Protein AF-A0A5B7E6T3-F1 (afdb_monomer_lite)

Structure (mmCIF, N/CA/C/O backbone):
data_AF-A0A5B7E6T3-F1
#
_entry.id   AF-A0A5B7E6T3-F1
#
loop_
_atom_site.group_PDB
_atom_site.id
_atom_site.type_symbol
_atom_site.label_atom_id
_atom_site.label_alt_id
_atom_site.label_comp_id
_atom_site.label_asym_id
_atom_site.label_entity_id
_atom_site.label_seq_id
_atom_site.pdbx_PDB_ins_code
_atom_site.Cartn_x
_atom_site.Cartn_y
_atom_site.Cartn_z
_atom_site.occupancy
_atom_site.B_iso_or_equiv
_atom_site.auth_seq_id
_atom_site.auth_comp_id
_atom_site.auth_asym_id
_atom_site.auth_atom_id
_atom_site.pdbx_PDB_model_num
ATOM 1 N N . MET A 1 1 ? -13.954 11.455 10.077 1.00 72.88 1 MET A N 1
ATOM 2 C CA . MET A 1 1 ? -13.658 10.270 9.242 1.00 72.88 1 MET A CA 1
ATOM 3 C C . MET A 1 1 ? -13.189 9.075 10.074 1.00 72.88 1 MET A C 1
ATOM 5 O O . MET A 1 1 ? -13.867 8.063 10.040 1.00 72.88 1 MET A O 1
ATOM 9 N N . VAL A 1 2 ? -12.120 9.172 10.879 1.00 86.19 2 VAL A N 1
ATOM 10 C CA . VAL A 1 2 ? -11.683 8.043 11.741 1.00 86.19 2 VAL A CA 1
ATOM 11 C C . VAL A 1 2 ? -12.724 7.623 12.778 1.00 86.19 2 VAL A C 1
ATOM 13 O O . VAL A 1 2 ? -12.914 6.434 12.974 1.00 86.19 2 VAL A O 1
ATOM 16 N N . GLU A 1 3 ? -13.452 8.565 13.382 1.00 90.12 3 GLU A N 1
ATOM 17 C CA . GLU A 1 3 ? -14.528 8.232 14.334 1.00 90.12 3 GLU A CA 1
ATOM 18 C C . GLU A 1 3 ? -15.609 7.340 13.709 1.00 90.12 3 GLU A C 1
ATOM 20 O O . GLU A 1 3 ? -15.994 6.333 14.291 1.00 90.12 3 GLU A O 1
ATOM 25 N N . GLN A 1 4 ? -16.021 7.641 12.474 1.00 90.12 4 GLN A N 1
ATOM 26 C CA . GLN A 1 4 ? -16.973 6.806 11.734 1.00 90.12 4 GLN A CA 1
ATOM 27 C C . GLN A 1 4 ? -16.393 5.417 11.448 1.00 90.12 4 GLN A C 1
ATOM 29 O O . GLN A 1 4 ? -17.103 4.421 11.517 1.00 90.12 4 GLN A O 1
ATOM 34 N N . LEU A 1 5 ? -15.096 5.331 11.148 1.00 90.44 5 LEU A N 1
ATOM 35 C CA . LEU A 1 5 ? -14.415 4.055 10.945 1.00 90.44 5 LEU A CA 1
ATOM 36 C C . LEU A 1 5 ? -14.363 3.230 12.238 1.00 90.44 5 LEU A C 1
ATOM 38 O O . LEU A 1 5 ? -14.624 2.033 12.185 1.00 90.44 5 LEU A O 1
ATOM 42 N N . ILE A 1 6 ? -14.095 3.857 13.387 1.00 91.38 6 ILE A N 1
ATOM 43 C CA . ILE A 1 6 ? -14.123 3.198 14.702 1.00 91.38 6 ILE A CA 1
ATOM 44 C C . ILE A 1 6 ? -15.534 2.686 15.006 1.00 91.38 6 ILE A C 1
ATOM 46 O O . ILE A 1 6 ? -15.695 1.526 15.376 1.00 91.38 6 ILE A O 1
ATOM 50 N N . GLU A 1 7 ? -16.558 3.513 14.793 1.00 93.31 7 GLU A N 1
ATOM 51 C CA . GLU A 1 7 ? -17.960 3.136 14.995 1.00 93.31 7 GLU A CA 1
ATOM 52 C C . GLU A 1 7 ? -18.349 1.928 14.126 1.00 93.31 7 GLU A C 1
ATOM 54 O O . GLU A 1 7 ? -18.902 0.944 14.619 1.00 93.31 7 GLU A O 1
ATOM 59 N N . LYS A 1 8 ? -17.999 1.947 12.834 1.00 93.44 8 LYS A N 1
ATOM 60 C CA . LYS A 1 8 ? -18.264 0.817 11.931 1.00 93.44 8 LYS A CA 1
ATOM 61 C C . LYS A 1 8 ? -17.457 -0.425 12.302 1.00 93.44 8 LYS A C 1
ATOM 63 O O . LYS A 1 8 ? -17.990 -1.531 12.214 1.00 93.44 8 LYS A O 1
ATOM 68 N N . ALA A 1 9 ? -16.212 -0.265 12.746 1.00 91.44 9 ALA A N 1
ATOM 69 C CA . ALA A 1 9 ? -15.381 -1.373 13.205 1.00 91.44 9 ALA A CA 1
ATOM 70 C C . ALA A 1 9 ? -15.938 -2.020 14.484 1.00 91.44 9 ALA A C 1
ATOM 72 O O . ALA A 1 9 ? -15.914 -3.247 14.607 1.00 91.44 9 ALA A O 1
ATOM 73 N N . ALA A 1 10 ? -16.496 -1.219 15.397 1.00 90.19 10 ALA A N 1
ATOM 74 C CA . ALA A 1 10 ? -17.217 -1.698 16.575 1.00 90.19 10 ALA A CA 1
ATOM 75 C C . ALA A 1 10 ? -18.501 -2.452 16.189 1.00 90.19 10 ALA A C 1
ATOM 77 O O . ALA A 1 10 ? -18.806 -3.486 16.776 1.00 90.19 10 ALA A O 1
ATOM 78 N N . GLY A 1 11 ? -19.192 -2.002 15.136 1.00 92.00 11 GLY A N 1
ATOM 79 C CA . GLY A 1 11 ? -20.318 -2.710 14.515 1.00 92.00 11 GLY A CA 1
ATOM 80 C C . GLY A 1 11 ? -19.945 -3.987 13.746 1.00 92.00 11 GLY A C 1
ATOM 81 O O . GLY A 1 11 ? -20.820 -4.612 13.153 1.00 92.00 11 GLY A O 1
ATOM 82 N N . GLY A 1 12 ? -18.666 -4.383 13.732 1.00 91.69 12 GLY A N 1
ATOM 83 C CA . GLY A 1 12 ? -18.189 -5.630 13.132 1.00 91.69 12 GLY A CA 1
ATOM 84 C C . GLY A 1 12 ? -17.531 -5.486 11.758 1.00 91.69 12 GLY A C 1
ATOM 85 O O . GLY A 1 12 ? -17.070 -6.489 11.215 1.00 91.69 12 GLY A O 1
ATOM 86 N N . ALA A 1 13 ? -17.427 -4.276 11.198 1.00 93.50 13 ALA A N 1
ATOM 87 C CA . ALA A 1 13 ? -16.714 -4.071 9.940 1.00 93.50 13 ALA A CA 1
ATOM 88 C C . ALA A 1 13 ? -15.214 -4.380 10.102 1.00 93.50 13 ALA A C 1
ATOM 90 O O . ALA A 1 13 ? -14.548 -3.874 11.005 1.00 93.50 13 ALA A O 1
ATOM 91 N N . ARG A 1 14 ? -14.678 -5.215 9.207 1.00 92.69 14 ARG A N 1
ATOM 92 C CA . ARG A 1 14 ? -13.254 -5.599 9.188 1.00 92.69 14 ARG A CA 1
ATOM 93 C C . ARG A 1 14 ? -12.537 -5.167 7.912 1.00 92.69 14 ARG A C 1
ATOM 95 O O . ARG A 1 14 ? -11.325 -5.030 7.928 1.00 92.69 14 ARG A O 1
ATOM 102 N N . GLY A 1 15 ? -13.258 -4.956 6.813 1.00 92.88 15 GLY A N 1
ATOM 103 C CA . GLY A 1 15 ? -12.677 -4.525 5.541 1.00 92.88 15 GLY A CA 1
ATOM 104 C C . GLY A 1 15 ? -12.698 -3.007 5.389 1.00 92.88 15 GLY A C 1
ATOM 105 O O . GLY A 1 15 ? -13.726 -2.379 5.642 1.00 92.88 15 GLY A O 1
ATOM 106 N N . LEU A 1 16 ? -11.590 -2.428 4.932 1.00 92.50 16 LEU A N 1
ATOM 107 C CA . LEU A 1 16 ? -11.479 -1.010 4.601 1.00 92.50 16 LEU A CA 1
ATOM 108 C C . LEU A 1 16 ? -11.036 -0.849 3.144 1.00 92.50 16 LEU A C 1
ATOM 110 O O . LEU A 1 16 ? -9.886 -1.127 2.827 1.00 92.50 16 LEU A O 1
ATOM 114 N N . ALA A 1 17 ? -11.923 -0.387 2.262 1.00 92.38 17 ALA A N 1
ATOM 115 C CA . ALA A 1 17 ? -11.576 -0.070 0.876 1.00 92.38 17 ALA A CA 1
ATOM 116 C C . ALA A 1 17 ? -11.199 1.407 0.738 1.00 92.38 17 ALA A C 1
ATOM 118 O O . ALA A 1 17 ? -12.017 2.283 1.020 1.00 92.38 17 ALA A O 1
ATOM 119 N N . LEU A 1 18 ? -9.964 1.684 0.310 1.00 89.94 18 LEU A N 1
ATOM 120 C CA . LEU A 1 18 ? -9.433 3.045 0.213 1.00 89.94 18 LEU A CA 1
ATOM 121 C C . LEU A 1 18 ? -9.126 3.422 -1.237 1.00 89.94 18 LEU A C 1
ATOM 123 O O . LEU A 1 18 ? -8.143 2.975 -1.818 1.00 89.94 18 LEU A O 1
ATOM 127 N N . PHE A 1 19 ? -9.931 4.324 -1.794 1.00 87.81 19 PHE A N 1
ATOM 128 C CA . PHE A 1 19 ? -9.683 4.968 -3.087 1.00 87.81 19 PHE A CA 1
ATOM 129 C C . PHE A 1 19 ? -9.210 6.406 -2.867 1.00 87.81 19 PHE A C 1
ATOM 131 O O . PHE A 1 19 ? -9.902 7.365 -3.192 1.00 87.81 19 PHE A O 1
ATOM 138 N N . LEU A 1 20 ? -8.045 6.537 -2.236 1.00 89.56 20 LEU A N 1
ATOM 139 C CA . LEU A 1 20 ? -7.421 7.812 -1.888 1.00 89.56 20 LEU A CA 1
ATOM 140 C C . LEU A 1 20 ? -6.057 7.953 -2.577 1.00 89.56 20 LEU A C 1
ATOM 142 O O . LEU A 1 20 ? -5.520 6.982 -3.120 1.00 89.56 20 LEU A O 1
ATOM 146 N N . THR A 1 21 ? -5.488 9.158 -2.530 1.00 90.81 21 THR A N 1
ATOM 147 C CA . THR A 1 21 ? -4.082 9.397 -2.889 1.00 90.81 21 THR A CA 1
ATOM 148 C C . THR A 1 21 ? -3.145 8.722 -1.880 1.00 90.81 21 THR A C 1
ATOM 150 O O . THR A 1 21 ? -3.572 8.290 -0.802 1.00 90.81 21 THR A O 1
ATOM 153 N N . LEU A 1 22 ? -1.856 8.613 -2.214 1.00 89.81 22 LEU A N 1
ATOM 154 C CA . LEU A 1 22 ? -0.860 8.057 -1.296 1.00 89.81 22 LEU A CA 1
ATOM 155 C C . LEU A 1 22 ? -0.747 8.919 -0.027 1.00 89.81 22 LEU A C 1
ATOM 157 O O . LEU A 1 22 ? -0.712 8.387 1.083 1.00 89.81 22 LEU A O 1
ATOM 161 N N . GLU A 1 23 ? -0.725 10.241 -0.191 1.00 91.94 23 GLU A N 1
ATOM 162 C CA . GLU A 1 23 ? -0.619 11.222 0.885 1.00 91.94 23 GLU A CA 1
ATOM 163 C C . GLU A 1 23 ? -1.813 11.131 1.841 1.00 91.94 23 GLU A C 1
ATOM 165 O O . GLU A 1 23 ? -1.627 10.972 3.052 1.00 91.94 23 GLU A O 1
ATOM 170 N N . ASP A 1 24 ? -3.036 11.143 1.304 1.00 92.7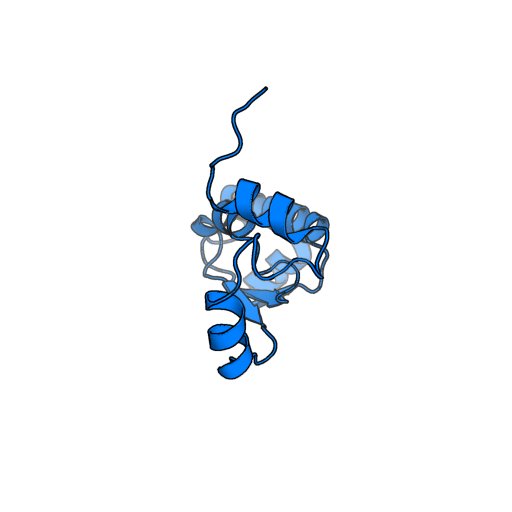5 24 ASP A N 1
ATOM 171 C CA . ASP A 1 24 ? -4.260 11.072 2.108 1.00 92.75 24 ASP A CA 1
ATOM 172 C C . ASP A 1 24 ? -4.385 9.725 2.825 1.00 92.75 24 ASP A C 1
ATOM 174 O O . ASP A 1 24 ? -4.769 9.662 3.999 1.00 92.75 24 ASP A O 1
ATOM 178 N N . THR A 1 25 ? -4.002 8.636 2.148 1.00 92.06 25 THR A N 1
ATOM 179 C CA . THR A 1 25 ? -3.956 7.297 2.749 1.00 92.06 25 THR A CA 1
ATOM 180 C C . THR A 1 25 ? -3.019 7.281 3.949 1.00 92.06 25 THR A C 1
ATOM 182 O O . THR A 1 25 ? -3.385 6.779 5.011 1.00 92.06 25 THR A O 1
ATOM 185 N N . ARG A 1 26 ? -1.832 7.885 3.828 1.00 92.94 26 ARG A N 1
ATOM 186 C CA . ARG A 1 26 ? -0.856 7.944 4.922 1.00 92.94 26 ARG A CA 1
ATOM 187 C C . ARG A 1 26 ? -1.390 8.728 6.118 1.00 92.94 26 ARG A C 1
ATOM 189 O O . ARG A 1 26 ? -1.228 8.296 7.259 1.00 92.94 26 ARG A O 1
ATOM 196 N N . VAL A 1 27 ? -2.060 9.856 5.876 1.00 94.56 27 VAL A N 1
ATOM 197 C CA . VAL A 1 27 ? -2.697 10.655 6.936 1.00 94.56 27 VAL A CA 1
ATOM 198 C C . VAL A 1 27 ? -3.777 9.844 7.659 1.00 94.56 27 VAL A C 1
ATOM 200 O O . VAL A 1 27 ? -3.819 9.845 8.895 1.00 94.56 27 VAL A O 1
ATOM 203 N N . LEU A 1 28 ? -4.614 9.116 6.914 1.00 93.12 28 LEU A N 1
ATOM 204 C CA . LEU A 1 28 ? -5.654 8.262 7.484 1.00 93.12 28 LEU A CA 1
ATOM 205 C C . LEU A 1 28 ? -5.066 7.105 8.299 1.00 93.12 28 LEU A C 1
ATOM 207 O O . LEU A 1 28 ? -5.484 6.898 9.437 1.00 93.12 28 LEU A O 1
ATOM 211 N N . LEU A 1 29 ? -4.087 6.377 7.758 1.00 92.50 29 LEU A N 1
ATOM 212 C CA . LEU A 1 29 ? -3.475 5.232 8.438 1.00 92.50 29 LEU A CA 1
ATOM 213 C C . LEU A 1 29 ? -2.736 5.647 9.713 1.00 92.50 29 LEU A C 1
ATOM 215 O O . LEU A 1 29 ? -2.870 4.975 10.731 1.00 92.50 29 LEU A O 1
ATOM 219 N N . ARG A 1 30 ? -2.083 6.816 9.737 1.00 95.06 30 ARG A N 1
ATOM 220 C CA . ARG A 1 30 ? -1.538 7.390 10.984 1.00 95.06 30 ARG A CA 1
ATOM 221 C C . ARG A 1 30 ? -2.615 7.663 12.021 1.00 95.06 30 ARG A C 1
ATOM 223 O O . ARG A 1 30 ? -2.396 7.502 13.218 1.00 95.06 30 ARG A O 1
ATOM 230 N N . ALA A 1 31 ? -3.784 8.113 11.584 1.00 94.31 31 ALA A N 1
ATOM 231 C CA . ALA A 1 31 ? -4.896 8.350 12.487 1.00 94.31 31 ALA A CA 1
ATOM 232 C C . ALA A 1 31 ? -5.516 7.032 12.999 1.00 94.31 31 ALA A C 1
ATOM 234 O O . ALA A 1 31 ? -5.892 6.966 14.169 1.00 94.31 31 ALA A O 1
ATOM 235 N N . VAL A 1 32 ? -5.532 5.972 12.182 1.00 93.19 32 VAL A N 1
ATOM 236 C CA . VAL A 1 32 ? -5.885 4.603 12.605 1.00 93.19 32 VAL A CA 1
ATOM 237 C C . VAL A 1 32 ? -4.866 4.058 13.608 1.00 93.19 32 VAL A C 1
ATOM 239 O O . VAL A 1 32 ? -5.262 3.578 14.663 1.00 93.19 32 VAL A O 1
ATOM 242 N N . GLN A 1 33 ? -3.569 4.209 13.348 1.00 93.56 33 GLN A N 1
ATOM 243 C CA . GLN A 1 33 ? -2.503 3.825 14.276 1.00 93.56 33 GLN A CA 1
ATOM 244 C C . GLN A 1 33 ? -2.666 4.514 15.638 1.00 93.56 33 GLN A C 1
ATOM 246 O O . GLN A 1 33 ? -2.602 3.862 16.677 1.00 93.56 33 GLN A O 1
ATOM 251 N N . ARG A 1 34 ? -2.977 5.819 15.665 1.00 94.25 34 ARG A N 1
ATOM 252 C CA . ARG A 1 34 ? -3.306 6.513 16.925 1.00 94.25 34 ARG A CA 1
ATOM 253 C C . ARG A 1 34 ? -4.522 5.905 17.631 1.00 94.25 34 ARG A C 1
ATOM 255 O O . ARG A 1 34 ? -4.507 5.779 18.854 1.00 94.25 34 ARG A O 1
ATOM 262 N N . ALA A 1 35 ? -5.564 5.521 16.893 1.00 93.25 35 ALA A N 1
ATOM 263 C CA . ALA A 1 35 ? -6.733 4.846 17.462 1.00 93.25 35 ALA A CA 1
ATOM 264 C C . ALA A 1 35 ? -6.376 3.470 18.059 1.00 93.25 35 ALA A C 1
ATOM 266 O O . ALA A 1 35 ? -6.896 3.110 19.113 1.00 93.25 35 ALA A O 1
ATOM 267 N N . VAL A 1 36 ? -5.448 2.741 17.434 1.00 93.00 36 VAL A N 1
ATOM 268 C CA . VAL A 1 36 ? -4.910 1.475 17.955 1.00 93.00 36 VAL A CA 1
ATOM 269 C C . VAL A 1 36 ? -4.118 1.696 19.245 1.00 93.00 36 VAL A C 1
ATOM 271 O O . VAL A 1 36 ? -4.370 1.030 20.245 1.00 93.00 36 VAL A O 1
ATOM 274 N N . VAL A 1 37 ? -3.212 2.679 19.268 1.00 93.19 37 VAL A N 1
ATOM 275 C CA . VAL A 1 37 ? -2.406 3.017 20.458 1.00 93.19 37 VAL A CA 1
ATOM 276 C C . VAL A 1 37 ? -3.287 3.456 21.631 1.00 93.19 37 VAL A C 1
ATOM 278 O O . VAL A 1 37 ? -3.045 3.076 22.772 1.00 93.19 37 VAL A O 1
ATOM 281 N N . THR A 1 38 ? -4.347 4.216 21.352 1.00 93.69 38 THR A N 1
ATOM 282 C CA . THR A 1 38 ? -5.327 4.661 22.360 1.00 93.69 38 THR A CA 1
ATOM 283 C C . THR A 1 38 ? -6.356 3.587 22.730 1.00 93.69 38 THR A C 1
ATOM 285 O O . THR A 1 38 ? -7.301 3.880 23.455 1.00 93.69 38 THR A O 1
ATOM 288 N N . SER A 1 39 ? -6.185 2.343 22.262 1.00 90.31 39 SER A N 1
ATOM 289 C CA . SER A 1 39 ? -7.084 1.205 22.521 1.00 90.31 39 SER A CA 1
ATOM 290 C C . SER A 1 39 ? -8.535 1.416 22.066 1.00 90.31 39 SER A C 1
ATOM 292 O O . SER A 1 39 ? -9.442 0.720 22.517 1.00 90.31 39 SER A O 1
ATOM 294 N N . ARG A 1 40 ? -8.774 2.360 21.148 1.00 91.00 40 ARG A N 1
ATOM 295 C CA . ARG A 1 40 ? -10.089 2.599 20.527 1.00 91.00 40 ARG A CA 1
ATOM 296 C C . ARG A 1 40 ? -10.342 1.670 19.343 1.00 91.00 40 ARG A C 1
ATOM 298 O O . ARG A 1 40 ? -11.476 1.533 18.898 1.00 91.00 40 ARG A O 1
ATOM 305 N N . LEU A 1 41 ? -9.283 1.051 18.832 1.00 91.06 41 LEU A N 1
ATOM 306 C CA . LEU A 1 41 ? -9.317 0.060 17.769 1.00 91.06 41 LEU A CA 1
ATOM 307 C C . LEU A 1 41 ? -8.363 -1.080 18.140 1.00 91.06 41 LEU A C 1
ATOM 309 O O . LEU A 1 41 ? -7.299 -0.837 18.705 1.00 91.06 41 LEU A O 1
ATOM 313 N N . LEU A 1 42 ? -8.732 -2.327 17.857 1.00 90.81 42 LEU A N 1
ATOM 314 C CA . LEU A 1 42 ? -7.864 -3.464 18.160 1.00 90.81 42 LEU A CA 1
ATOM 315 C C . LEU A 1 42 ? -6.800 -3.616 17.069 1.00 90.81 42 LEU A C 1
ATOM 317 O O . LEU A 1 42 ? -7.091 -3.453 15.883 1.00 90.81 42 LEU A O 1
ATOM 321 N N . ARG A 1 43 ? -5.572 -3.991 17.448 1.00 91.44 43 ARG A N 1
ATOM 322 C CA . ARG A 1 43 ? -4.560 -4.400 16.461 1.00 91.44 43 ARG A CA 1
ATOM 323 C C . ARG A 1 43 ? -5.116 -5.505 15.573 1.00 91.44 43 ARG A C 1
ATOM 325 O O . ARG A 1 43 ? -5.854 -6.374 16.037 1.00 91.44 43 ARG A O 1
ATOM 332 N N . HIS A 1 44 ? -4.748 -5.461 14.300 1.00 92.00 44 HIS A N 1
ATOM 333 C CA . HIS A 1 44 ? -5.131 -6.451 13.297 1.00 92.00 44 HIS A CA 1
ATOM 334 C C . HIS A 1 44 ? -6.647 -6.554 13.033 1.00 92.00 44 HIS A C 1
ATOM 336 O O . HIS A 1 44 ? -7.099 -7.465 12.344 1.00 92.00 44 HIS A O 1
ATOM 342 N N . GLN A 1 45 ? -7.454 -5.615 13.543 1.00 91.50 45 GLN A N 1
ATOM 343 C CA . GLN A 1 45 ? -8.905 -5.603 13.340 1.00 91.50 45 GLN A CA 1
ATOM 344 C C . GLN A 1 45 ? -9.303 -5.309 11.897 1.00 91.50 45 GLN A C 1
ATOM 346 O O . GLN A 1 45 ? -10.350 -5.784 11.456 1.00 91.50 45 GLN A O 1
ATOM 351 N N . LEU A 1 46 ? -8.511 -4.501 11.194 1.00 93.31 46 LEU A N 1
ATOM 352 C CA . LEU A 1 46 ? -8.839 -4.018 9.862 1.00 93.31 46 LEU A CA 1
ATOM 353 C C . LEU A 1 46 ? -7.938 -4.648 8.809 1.00 93.31 46 LEU A C 1
ATOM 355 O O . LEU A 1 46 ? -6.716 -4.614 8.928 1.00 93.31 46 LEU A O 1
ATOM 359 N N . VAL A 1 47 ? -8.558 -5.160 7.754 1.00 93.81 47 VAL A N 1
ATOM 360 C CA . VAL A 1 47 ? -7.909 -5.595 6.521 1.00 93.81 47 VAL A CA 1
ATOM 361 C C . VAL A 1 47 ? -8.133 -4.521 5.469 1.00 93.81 47 VAL A C 1
ATOM 363 O O . VAL A 1 47 ? -9.265 -4.112 5.197 1.00 93.81 47 VAL A O 1
ATOM 366 N N . LEU A 1 48 ? -7.041 -4.056 4.879 1.00 92.81 48 LEU A N 1
ATOM 367 C CA . LEU A 1 48 ? -7.055 -2.979 3.906 1.00 92.81 48 LEU A CA 1
ATOM 368 C C . LEU A 1 48 ? -7.224 -3.531 2.488 1.00 92.81 48 LEU A C 1
ATOM 370 O O . LEU A 1 48 ? -6.532 -4.462 2.095 1.00 92.81 48 LEU A O 1
ATOM 374 N N . LEU A 1 49 ? -8.114 -2.929 1.709 1.00 93.69 49 LEU A N 1
ATOM 375 C CA . LEU A 1 49 ? -8.302 -3.162 0.2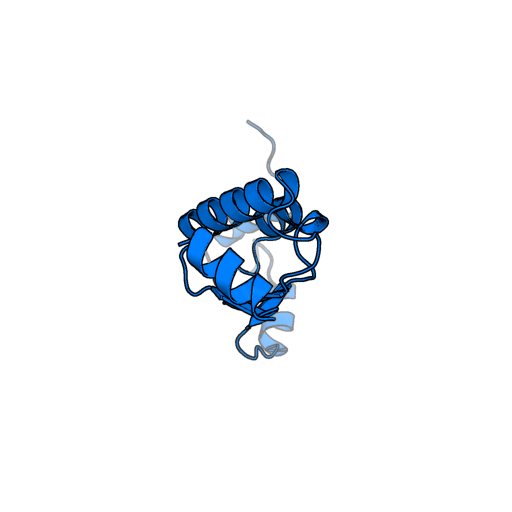81 1.00 93.69 49 LEU A CA 1
ATOM 376 C C . LEU A 1 49 ? -7.775 -1.929 -0.460 1.00 93.69 49 LEU A C 1
ATOM 378 O O . LEU A 1 49 ? -8.345 -0.838 -0.362 1.00 93.69 49 LEU A O 1
ATOM 382 N N . ALA A 1 50 ? -6.660 -2.110 -1.160 1.00 90.94 50 ALA A N 1
ATOM 383 C CA . ALA A 1 50 ? -5.875 -1.040 -1.759 1.00 90.94 50 ALA A CA 1
ATOM 384 C C . ALA A 1 50 ? -5.854 -1.148 -3.293 1.00 90.94 50 ALA A C 1
ATOM 386 O O . ALA A 1 50 ? -5.604 -2.236 -3.811 1.00 90.94 50 ALA A O 1
ATOM 387 N N . PRO A 1 51 ? -6.040 -0.058 -4.053 1.00 88.44 51 PRO A N 1
ATOM 388 C CA . PRO A 1 51 ? -5.710 -0.033 -5.471 1.00 88.44 51 PRO A CA 1
ATOM 389 C C . PRO A 1 51 ? -4.191 -0.118 -5.684 1.00 88.44 51 PRO A C 1
ATOM 391 O O . PRO A 1 51 ? -3.393 0.298 -4.840 1.00 88.44 51 PRO A O 1
ATOM 394 N N . SER A 1 52 ? -3.776 -0.609 -6.851 1.00 84.12 52 SER A N 1
ATOM 395 C CA . SER A 1 52 ? -2.367 -0.740 -7.251 1.00 84.12 52 SER A CA 1
ATOM 396 C C . SER A 1 52 ? -1.586 0.580 -7.273 1.00 84.12 52 SER A C 1
ATOM 398 O O . SER A 1 52 ? -0.357 0.549 -7.179 1.00 84.12 52 SER A O 1
ATOM 400 N N . THR A 1 53 ? -2.277 1.721 -7.371 1.00 81.69 53 THR A N 1
ATOM 401 C CA . THR A 1 53 ? -1.689 3.069 -7.455 1.00 81.69 53 THR A CA 1
ATOM 402 C C . THR A 1 53 ? -0.815 3.410 -6.251 1.00 81.69 53 THR A C 1
ATOM 404 O O . THR A 1 53 ? 0.267 3.961 -6.425 1.00 81.69 53 THR A O 1
ATOM 407 N N . TRP A 1 54 ? -1.238 3.035 -5.042 1.00 85.25 54 TRP A N 1
ATOM 408 C CA . TRP A 1 54 ? -0.443 3.201 -3.819 1.00 85.25 54 TRP A CA 1
ATOM 409 C C . TRP A 1 54 ? -0.243 1.893 -3.052 1.00 85.25 54 TRP A C 1
ATOM 411 O O . TRP A 1 54 ? 0.723 1.780 -2.301 1.00 85.25 54 TRP A O 1
ATOM 421 N N . GLY A 1 55 ? -1.082 0.874 -3.265 1.00 83.50 55 GLY A N 1
ATOM 422 C CA . GLY A 1 55 ? -0.972 -0.423 -2.588 1.00 83.50 55 GLY A CA 1
ATOM 423 C C . GLY A 1 55 ? 0.323 -1.180 -2.902 1.00 83.50 55 GLY A C 1
ATOM 424 O O . GLY A 1 55 ? 0.665 -2.133 -2.216 1.00 83.50 55 GLY A O 1
ATOM 425 N N . ASN A 1 56 ? 1.085 -0.751 -3.911 1.00 85.50 56 ASN A N 1
ATOM 426 C CA . ASN A 1 56 ? 2.407 -1.301 -4.218 1.00 85.50 56 ASN A CA 1
ATOM 427 C C . ASN A 1 56 ? 3.563 -0.600 -3.483 1.00 85.50 56 ASN A C 1
ATOM 429 O O . ASN A 1 56 ? 4.709 -1.043 -3.596 1.00 85.50 56 ASN A O 1
ATOM 433 N N . ASN A 1 57 ? 3.292 0.477 -2.739 1.00 87.75 57 ASN A N 1
ATOM 434 C CA . ASN A 1 57 ? 4.304 1.203 -1.982 1.00 87.75 57 ASN A CA 1
ATOM 435 C C . ASN A 1 57 ? 4.665 0.433 -0.701 1.00 87.75 57 ASN A C 1
ATOM 437 O O . ASN A 1 57 ? 4.038 0.598 0.344 1.00 87.75 57 ASN A O 1
ATOM 441 N N . LYS A 1 58 ? 5.688 -0.425 -0.799 1.00 86.56 58 LYS A N 1
ATOM 442 C CA . LYS A 1 58 ? 6.139 -1.279 0.310 1.00 86.56 58 LYS A CA 1
ATOM 443 C C . LYS A 1 58 ? 6.560 -0.486 1.544 1.00 86.56 58 LYS A C 1
ATOM 445 O O . LYS A 1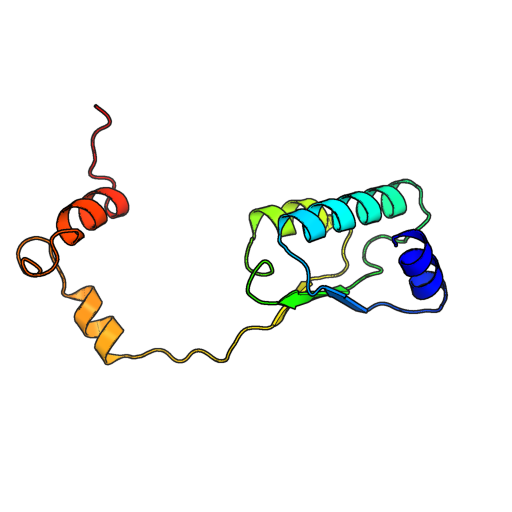 58 ? 6.231 -0.900 2.644 1.00 86.56 58 LYS A O 1
ATOM 450 N N . GLU A 1 59 ? 7.250 0.636 1.356 1.00 89.38 59 GLU A N 1
ATOM 451 C CA . GLU A 1 59 ? 7.739 1.471 2.459 1.00 89.38 59 GLU A CA 1
ATOM 452 C C . GLU A 1 59 ? 6.576 2.005 3.304 1.00 89.38 59 GLU A C 1
ATOM 454 O O . GLU A 1 59 ? 6.598 1.921 4.528 1.00 89.38 59 GLU A O 1
ATOM 459 N N . MET A 1 60 ? 5.516 2.485 2.647 1.00 88.75 60 MET A N 1
ATOM 460 C CA . MET A 1 60 ? 4.316 2.944 3.340 1.00 88.75 60 MET A CA 1
ATOM 461 C C . MET A 1 60 ? 3.595 1.791 4.047 1.00 88.75 60 MET A C 1
ATOM 463 O O . MET A 1 60 ? 3.194 1.946 5.193 1.00 88.75 60 MET A O 1
ATOM 467 N N . LEU A 1 61 ? 3.457 0.625 3.408 1.00 88.31 61 LEU A N 1
ATOM 468 C CA . LEU A 1 61 ? 2.786 -0.517 4.041 1.00 88.31 61 LEU A CA 1
ATOM 469 C C . LEU A 1 61 ? 3.548 -1.050 5.263 1.00 88.31 61 LEU A C 1
ATOM 471 O O . LEU A 1 61 ? 2.918 -1.420 6.251 1.00 88.31 61 LEU A O 1
ATOM 475 N N . GLN A 1 62 ? 4.882 -1.035 5.220 1.00 90.50 62 GLN A N 1
ATOM 476 C CA . GLN A 1 62 ? 5.739 -1.427 6.343 1.00 90.50 62 GLN A CA 1
ATOM 477 C C . GLN A 1 62 ? 5.567 -0.506 7.563 1.00 90.50 62 GLN A C 1
ATOM 479 O O . GLN A 1 62 ? 5.648 -0.983 8.691 1.00 90.50 62 GLN A O 1
ATOM 484 N N . GLU A 1 63 ? 5.263 0.786 7.365 1.00 91.69 63 GLU A N 1
ATOM 485 C CA . GLU A 1 63 ? 4.975 1.740 8.457 1.00 91.69 63 GLU A CA 1
ATOM 486 C C . GLU A 1 63 ? 3.765 1.307 9.316 1.00 91.69 63 GLU A C 1
ATOM 488 O O . GLU A 1 63 ? 3.707 1.650 10.496 1.00 91.69 63 GLU A O 1
ATOM 493 N N . PHE A 1 64 ? 2.819 0.536 8.757 1.00 90.62 64 PHE A N 1
ATOM 494 C CA . PHE A 1 64 ? 1.536 0.194 9.401 1.00 90.62 64 PHE A CA 1
ATOM 495 C C . PHE A 1 64 ? 1.290 -1.312 9.587 1.00 90.62 64 PHE A C 1
ATOM 497 O O . PHE A 1 64 ? 0.211 -1.712 10.034 1.00 90.62 64 PHE A O 1
ATOM 504 N N . GLU A 1 65 ? 2.267 -2.159 9.260 1.00 86.50 65 GLU A N 1
ATOM 505 C CA . GLU A 1 65 ? 2.126 -3.622 9.272 1.00 86.50 65 GLU A CA 1
ATOM 506 C C . GLU A 1 65 ? 1.741 -4.173 10.657 1.00 86.50 65 GLU A C 1
ATOM 508 O O . GLU A 1 65 ? 0.933 -5.090 10.749 1.00 86.50 65 GLU A O 1
ATOM 513 N N . GLY A 1 66 ? 2.241 -3.570 11.742 1.00 87.62 66 GLY A N 1
ATOM 514 C CA . GLY A 1 66 ? 1.941 -3.991 13.121 1.00 87.62 66 GLY A CA 1
ATOM 515 C C . GLY A 1 66 ? 0.595 -3.516 13.691 1.00 87.62 66 GLY A C 1
ATOM 516 O O . GLY A 1 66 ? 0.256 -3.848 14.833 1.00 87.62 66 GLY A O 1
ATOM 517 N N . ASP A 1 67 ? -0.157 -2.709 12.938 1.00 90.75 67 ASP A N 1
ATOM 518 C CA . ASP A 1 67 ? -1.472 -2.201 13.347 1.00 90.75 67 ASP A CA 1
ATOM 519 C C . ASP A 1 67 ? -2.606 -2.808 12.500 1.00 90.75 67 ASP A C 1
ATOM 521 O O . ASP A 1 67 ? -3.707 -3.041 13.010 1.00 90.75 67 ASP A O 1
ATOM 525 N N . LEU A 1 68 ? -2.337 -3.108 11.225 1.00 89.94 68 LEU A N 1
ATOM 526 C CA . LEU A 1 68 ? -3.294 -3.670 10.268 1.00 89.94 68 LEU A CA 1
ATOM 527 C C . LEU A 1 68 ? -3.286 -5.203 10.266 1.00 89.94 68 LEU A C 1
ATOM 529 O O . LEU A 1 68 ? -2.264 -5.838 10.467 1.00 89.94 68 LEU A O 1
ATOM 533 N N . GLY A 1 69 ? -4.435 -5.821 9.987 1.00 87.19 69 GLY A N 1
ATOM 534 C CA . GLY A 1 69 ? -4.561 -7.284 9.903 1.00 87.19 69 GLY A CA 1
ATOM 535 C C . GLY A 1 69 ? -4.077 -7.863 8.574 1.00 87.19 69 GLY A C 1
ATOM 536 O O . GLY A 1 69 ? -4.001 -9.077 8.415 1.00 87.19 69 GLY A O 1
ATOM 537 N N . GLY A 1 70 ? -3.779 -6.993 7.611 1.00 90.88 70 GLY A N 1
ATOM 538 C CA . GLY A 1 70 ? -3.296 -7.349 6.286 1.00 90.88 70 GLY A CA 1
ATOM 539 C C . GLY A 1 70 ? -3.713 -6.324 5.238 1.00 90.88 70 GLY A C 1
ATOM 540 O O . GLY A 1 70 ? -4.565 -5.463 5.479 1.00 90.88 70 GLY A O 1
ATOM 541 N N . VAL A 1 71 ? -3.110 -6.434 4.055 1.00 91.56 71 VAL A N 1
ATOM 542 C CA . VAL A 1 71 ? -3.380 -5.560 2.911 1.00 91.56 71 VAL A CA 1
ATOM 543 C C . VAL A 1 71 ? -3.575 -6.417 1.667 1.00 91.56 71 VAL A C 1
ATOM 545 O O . VAL A 1 71 ? -2.706 -7.197 1.286 1.00 91.56 71 VAL A O 1
ATOM 548 N N . LEU A 1 72 ? -4.725 -6.256 1.024 1.00 91.94 72 LEU A N 1
ATOM 549 C CA . LEU A 1 72 ? -5.080 -6.859 -0.251 1.00 91.94 72 LEU A CA 1
ATOM 550 C C . LEU A 1 72 ? -4.992 -5.788 -1.333 1.00 91.94 72 LEU A C 1
ATOM 552 O O . LEU A 1 72 ? -5.749 -4.817 -1.325 1.00 91.94 72 LEU A O 1
ATOM 556 N N . VAL A 1 73 ? -4.058 -5.965 -2.266 1.00 91.00 73 VAL A N 1
ATOM 557 C CA . VAL A 1 73 ? -3.832 -5.013 -3.357 1.00 91.00 73 VAL A CA 1
ATOM 558 C C . VAL A 1 73 ? -4.535 -5.496 -4.616 1.00 91.00 73 VAL A C 1
ATOM 560 O O . VAL A 1 73 ? -4.206 -6.552 -5.156 1.00 91.00 73 VAL A O 1
ATOM 563 N N . LEU A 1 74 ? -5.473 -4.697 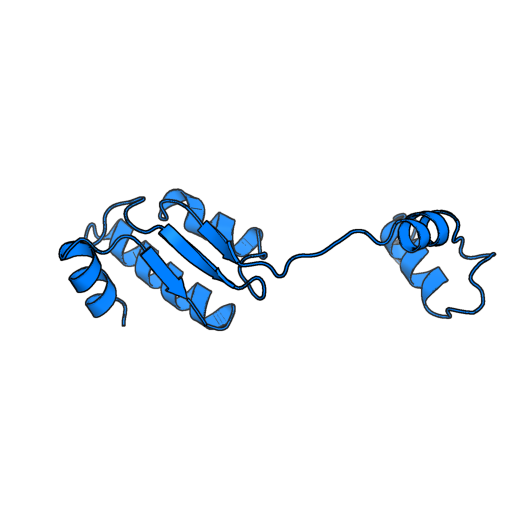-5.111 1.00 87.81 74 LEU A N 1
ATOM 564 C CA . LEU A 1 74 ? -6.130 -4.899 -6.393 1.00 87.81 74 LEU A CA 1
ATOM 565 C C . LEU A 1 74 ? -5.185 -4.453 -7.505 1.00 87.81 74 LEU A C 1
ATOM 567 O O . LEU A 1 74 ? -4.767 -3.295 -7.558 1.00 87.81 74 LEU A O 1
ATOM 571 N N . ARG A 1 75 ? -4.832 -5.385 -8.387 1.00 84.94 75 ARG A N 1
ATOM 572 C CA . ARG A 1 75 ? -3.977 -5.139 -9.548 1.00 84.94 75 ARG A CA 1
ATOM 573 C C . ARG A 1 75 ? -4.705 -5.569 -10.805 1.00 84.94 75 ARG A C 1
ATOM 575 O O . ARG A 1 75 ? -5.370 -6.603 -10.806 1.00 84.94 75 ARG A O 1
ATOM 582 N N . ASP A 1 76 ? -4.511 -4.810 -11.872 1.00 82.31 76 ASP A N 1
ATOM 583 C CA . ASP A 1 76 ? -4.936 -5.246 -13.193 1.00 82.31 76 ASP A CA 1
ATOM 584 C C . ASP A 1 76 ? -4.185 -6.523 -13.570 1.00 82.31 76 ASP A C 1
ATOM 586 O O . ASP A 1 76 ? -2.994 -6.678 -13.278 1.00 82.31 76 ASP A O 1
ATOM 590 N N . GLY A 1 77 ? -4.889 -7.454 -14.212 1.00 80.75 77 GLY A N 1
ATOM 591 C CA . GLY A 1 77 ? -4.295 -8.698 -14.681 1.00 80.75 77 GLY A CA 1
ATOM 592 C C . GLY A 1 77 ? -3.222 -8.411 -15.727 1.00 80.75 77 GLY A C 1
ATOM 593 O O . GLY A 1 77 ? -3.538 -8.113 -16.876 1.00 80.75 77 GLY A O 1
ATOM 594 N N . GLN A 1 78 ? -1.953 -8.518 -15.339 1.00 81.56 78 GLN A N 1
ATOM 595 C CA . GLN A 1 78 ? -0.830 -8.383 -16.260 1.00 81.56 78 GLN A CA 1
ATOM 596 C C . GLN A 1 78 ? -0.396 -9.751 -16.779 1.00 81.56 78 GLN A C 1
ATOM 598 O O . GLN A 1 78 ? -0.436 -10.751 -16.062 1.00 81.56 78 GLN A O 1
ATOM 603 N N . ARG A 1 79 ? 0.010 -9.795 -18.050 1.00 87.25 79 ARG A N 1
ATOM 604 C CA . ARG A 1 79 ? 0.617 -10.975 -18.667 1.00 87.25 79 ARG A CA 1
ATOM 605 C C . ARG A 1 79 ? 1.992 -10.612 -19.186 1.00 87.25 79 ARG A C 1
ATOM 607 O O . ARG A 1 79 ? 2.170 -9.557 -19.792 1.00 87.25 79 ARG A O 1
ATOM 614 N N . ASP A 1 80 ? 2.925 -11.532 -19.003 1.00 88.94 80 ASP A N 1
ATOM 615 C CA . ASP A 1 80 ? 4.261 -11.398 -19.556 1.00 88.94 80 ASP A CA 1
ATOM 616 C C . ASP A 1 80 ? 4.221 -11.499 -21.080 1.00 88.94 80 ASP A C 1
ATOM 618 O O . ASP A 1 80 ? 3.697 -12.459 -21.654 1.00 88.94 80 ASP A O 1
ATOM 622 N N . VAL A 1 81 ? 4.845 -10.530 -21.743 1.00 94.19 81 VAL A N 1
ATOM 623 C CA . VAL A 1 81 ? 5.103 -10.593 -23.181 1.00 94.19 81 VAL A CA 1
ATOM 624 C C . VAL A 1 81 ? 6.478 -11.230 -23.368 1.00 94.19 81 VAL A C 1
ATOM 626 O O . VAL A 1 81 ? 7.508 -10.567 -23.250 1.00 94.19 81 VAL A O 1
ATOM 629 N N . ARG A 1 82 ? 6.509 -12.546 -23.614 1.00 94.69 82 ARG A N 1
ATOM 630 C CA . ARG A 1 82 ? 7.757 -13.336 -23.666 1.00 94.69 82 ARG A CA 1
ATOM 631 C C . ARG A 1 82 ? 8.768 -12.789 -24.674 1.00 94.69 82 ARG A C 1
ATOM 633 O O . ARG A 1 82 ? 9.948 -12.689 -24.347 1.00 94.69 82 ARG A O 1
ATOM 640 N N . ASP A 1 83 ? 8.297 -12.367 -25.842 1.00 95.44 83 ASP A N 1
ATOM 641 C CA . ASP A 1 83 ? 9.157 -11.803 -26.888 1.00 95.44 83 ASP A CA 1
ATOM 642 C C . ASP A 1 83 ? 9.774 -10.473 -26.456 1.00 95.44 83 ASP A C 1
ATOM 644 O O . ASP A 1 83 ? 10.943 -10.212 -26.732 1.00 95.44 83 ASP A O 1
ATOM 648 N N . PHE A 1 84 ? 9.029 -9.660 -25.699 1.00 94.62 84 PHE A N 1
ATOM 649 C CA . PHE A 1 84 ? 9.567 -8.439 -25.110 1.00 94.62 84 PHE A CA 1
ATOM 650 C C . PHE A 1 84 ? 10.670 -8.758 -24.099 1.00 94.62 84 PHE A C 1
ATOM 652 O O . PHE A 1 84 ? 11.722 -8.130 -24.136 1.00 94.62 84 PHE A O 1
ATOM 659 N N . ILE A 1 85 ? 10.475 -9.764 -23.241 1.00 94.06 85 ILE A N 1
ATOM 660 C CA . ILE A 1 85 ? 11.492 -10.192 -22.269 1.00 94.06 85 ILE A CA 1
ATOM 661 C C . ILE A 1 85 ? 12.757 -10.679 -22.987 1.00 94.06 85 ILE A C 1
ATOM 663 O O . ILE A 1 85 ? 13.863 -10.286 -22.615 1.00 94.06 85 ILE A O 1
ATOM 667 N N . ALA A 1 86 ? 12.607 -11.519 -24.014 1.00 95.25 86 ALA A N 1
ATOM 668 C CA . ALA A 1 86 ? 13.728 -12.032 -24.797 1.00 95.25 86 ALA A CA 1
ATOM 669 C C . ALA A 1 86 ? 14.481 -10.900 -25.510 1.00 95.25 86 ALA A C 1
ATOM 671 O O . ALA A 1 86 ? 15.701 -10.804 -25.391 1.00 95.25 86 ALA A O 1
ATOM 672 N N . HIS A 1 87 ? 13.753 -10.000 -26.178 1.00 93.25 87 HIS A N 1
ATOM 673 C CA . HIS A 1 87 ? 14.317 -8.825 -26.840 1.00 93.25 87 HIS A CA 1
ATOM 674 C C . HIS A 1 87 ? 15.052 -7.912 -25.855 1.00 93.25 87 HIS A C 1
ATOM 676 O O . HIS A 1 87 ? 16.201 -7.543 -26.090 1.00 93.25 87 HIS A O 1
ATOM 682 N N . TYR A 1 88 ? 14.419 -7.577 -24.728 1.00 91.19 88 TYR A N 1
ATOM 683 C CA . TYR A 1 88 ? 14.971 -6.662 -23.729 1.00 91.19 88 TYR A CA 1
ATOM 684 C C . TYR A 1 88 ? 16.283 -7.180 -23.127 1.00 91.19 88 TYR A C 1
ATOM 686 O O . TYR A 1 88 ? 17.222 -6.409 -22.949 1.00 91.19 88 TYR A O 1
ATOM 694 N N . ARG A 1 89 ? 16.386 -8.494 -22.875 1.00 90.12 89 ARG A N 1
ATOM 695 C CA . ARG A 1 89 ? 17.603 -9.138 -22.342 1.00 90.12 89 ARG A CA 1
ATOM 696 C C . ARG A 1 89 ? 18.806 -9.079 -23.285 1.00 90.12 89 ARG A C 1
ATOM 698 O O . ARG A 1 89 ? 19.931 -9.219 -22.821 1.00 90.12 89 ARG A O 1
ATOM 705 N N . LEU A 1 90 ? 18.583 -8.902 -24.586 1.00 92.06 90 LEU A N 1
ATOM 706 C CA . LEU A 1 90 ? 19.646 -8.842 -25.594 1.00 92.06 90 LEU A CA 1
ATOM 707 C C . LEU A 1 90 ? 20.149 -7.415 -25.860 1.00 92.06 90 LEU A C 1
ATOM 709 O O . LEU A 1 90 ? 21.105 -7.241 -26.624 1.00 92.06 90 LEU A O 1
ATOM 713 N N . LEU A 1 91 ? 19.517 -6.398 -25.265 1.00 91.88 91 LEU A N 1
ATOM 714 C CA . LEU A 1 91 ? 19.915 -5.005 -25.439 1.00 91.88 91 LEU A CA 1
ATOM 715 C C . LEU A 1 91 ? 21.226 -4.717 -24.703 1.00 91.88 91 LEU A C 1
ATOM 717 O O . LEU A 1 91 ? 21.360 -4.981 -23.512 1.00 91.88 91 LEU A O 1
ATOM 721 N N . THR A 1 92 ? 22.164 -4.096 -25.413 1.00 89.25 92 THR A N 1
ATOM 722 C CA . THR A 1 92 ? 23.383 -3.502 -24.850 1.00 89.25 92 THR A CA 1
ATOM 723 C C . THR A 1 92 ? 23.502 -2.052 -25.334 1.00 89.25 92 THR A C 1
ATOM 725 O O . THR A 1 92 ? 22.871 -1.708 -26.345 1.00 89.25 92 THR A O 1
ATOM 728 N N . PRO A 1 93 ? 24.264 -1.177 -24.650 1.00 89.88 93 PRO A N 1
ATOM 729 C CA . PRO A 1 93 ? 24.465 0.208 -25.087 1.00 89.88 93 PRO A CA 1
ATOM 730 C C . PRO A 1 93 ? 24.953 0.331 -26.537 1.00 89.88 93 PRO A C 1
ATOM 732 O O . PRO A 1 93 ? 24.535 1.236 -27.252 1.00 89.88 93 PRO A O 1
ATOM 735 N N . GLU A 1 94 ? 25.767 -0.620 -26.998 1.00 89.38 94 GLU A N 1
ATOM 736 C CA . GLU A 1 94 ? 26.327 -0.654 -28.354 1.00 89.38 94 GLU A CA 1
ATOM 737 C C . GLU A 1 94 ? 25.288 -1.088 -29.396 1.00 89.38 94 GLU A C 1
ATOM 739 O O . GLU A 1 94 ? 25.334 -0.652 -30.543 1.00 89.38 94 GLU A O 1
ATOM 744 N N . LYS A 1 95 ? 24.336 -1.948 -29.008 1.00 90.00 95 LYS A N 1
ATOM 745 C CA . LYS A 1 95 ? 23.291 -2.474 -29.901 1.00 90.00 95 LYS A CA 1
ATOM 746 C C . LYS A 1 95 ? 22.039 -1.600 -29.943 1.00 90.00 95 LYS A C 1
ATOM 748 O O . LYS A 1 95 ? 21.302 -1.637 -30.924 1.00 90.00 95 LYS A O 1
ATOM 753 N N . ASN A 1 96 ? 21.769 -0.826 -28.892 1.00 90.44 96 ASN A N 1
ATOM 754 C CA . ASN A 1 96 ? 20.555 -0.017 -28.765 1.00 90.44 96 ASN A CA 1
ATOM 755 C C . ASN A 1 96 ? 20.807 1.477 -29.024 1.00 90.44 96 ASN A C 1
ATOM 757 O O . ASN A 1 96 ? 20.339 2.332 -28.274 1.00 90.44 96 ASN A O 1
ATOM 761 N N . THR A 1 97 ? 21.512 1.797 -30.110 1.00 89.81 97 THR A N 1
ATOM 762 C CA . THR A 1 97 ? 21.857 3.180 -30.494 1.00 89.81 97 THR A CA 1
ATOM 763 C C . THR A 1 97 ? 20.639 4.050 -30.816 1.00 89.81 97 THR A C 1
ATOM 765 O O . THR A 1 97 ? 20.708 5.271 -30.717 1.00 89.81 97 THR A O 1
ATOM 768 N N . ARG A 1 98 ? 19.496 3.432 -31.146 1.00 93.88 98 ARG A N 1
ATOM 769 C CA . ARG A 1 98 ? 18.218 4.120 -31.404 1.00 93.88 98 ARG A CA 1
ATOM 770 C C . ARG A 1 98 ? 17.614 4.797 -30.173 1.00 93.88 98 ARG A C 1
ATOM 772 O O . ARG A 1 98 ? 16.794 5.695 -30.327 1.00 93.88 98 ARG A O 1
ATOM 779 N N . ASN A 1 99 ? 17.936 4.321 -28.968 1.00 92.25 99 ASN A N 1
ATOM 780 C CA . ASN A 1 99 ? 17.398 4.876 -27.732 1.00 92.25 99 ASN A CA 1
ATOM 781 C C . ASN A 1 99 ? 18.481 5.741 -27.067 1.00 92.25 99 ASN A C 1
ATOM 783 O O . ASN A 1 99 ? 19.372 5.188 -26.415 1.00 92.25 99 ASN A O 1
ATOM 787 N N . PRO A 1 100 ? 18.391 7.080 -27.169 1.00 92.88 100 PRO A N 1
ATOM 788 C CA . PRO A 1 100 ? 19.422 7.977 -26.648 1.00 92.88 100 PRO A CA 1
ATOM 789 C C . PRO A 1 100 ? 19.562 7.902 -25.119 1.00 92.88 100 PRO A C 1
ATOM 791 O O . PRO A 1 100 ? 20.618 8.220 -24.578 1.00 92.88 100 PRO A O 1
ATOM 794 N N . TRP A 1 101 ? 18.531 7.431 -24.412 1.00 94.00 101 TRP A N 1
ATOM 795 C CA . TRP A 1 101 ? 18.540 7.297 -22.955 1.00 94.00 101 TRP A CA 1
ATOM 796 C C . TRP A 1 101 ? 19.111 5.960 -22.470 1.00 94.00 101 TRP A C 1
ATOM 798 O O . TRP A 1 101 ? 19.399 5.812 -21.280 1.00 94.00 101 TRP A O 1
ATOM 808 N N . PHE A 1 102 ? 19.303 4.974 -23.356 1.00 93.19 102 PHE A N 1
ATOM 809 C CA . PHE A 1 102 ? 19.655 3.614 -22.939 1.00 93.19 102 PHE A CA 1
ATOM 810 C C . PHE A 1 102 ? 21.045 3.530 -22.302 1.00 93.19 102 PHE A C 1
ATOM 812 O O . PHE A 1 102 ? 21.221 2.838 -21.304 1.00 93.19 102 PHE A O 1
ATOM 819 N N . THR A 1 103 ? 22.018 4.293 -22.803 1.00 90.50 103 THR A N 1
ATOM 820 C CA . THR A 1 103 ? 23.378 4.336 -22.237 1.00 90.50 103 THR A CA 1
ATOM 821 C C . THR A 1 103 ? 23.410 4.928 -20.826 1.00 90.50 103 THR A C 1
ATOM 823 O O . THR A 1 103 ? 24.208 4.502 -19.990 1.00 90.50 103 THR A O 1
ATOM 826 N N . GLN A 1 104 ? 22.568 5.927 -20.545 1.00 90.38 104 GLN A N 1
ATOM 827 C CA . GLN A 1 104 ? 22.449 6.510 -19.206 1.00 90.38 104 GLN A CA 1
ATOM 828 C C . GLN A 1 104 ? 21.752 5.533 -18.255 1.00 90.38 104 GLN A C 1
ATOM 830 O O . GLN A 1 104 ? 22.262 5.268 -17.168 1.00 90.38 104 GLN A O 1
ATOM 835 N N . TYR A 1 105 ? 20.633 4.955 -18.696 1.00 91.38 105 TYR A N 1
ATOM 836 C CA . TYR A 1 105 ? 19.900 3.931 -17.955 1.00 91.38 105 TYR A CA 1
ATOM 837 C C . TYR A 1 105 ? 20.795 2.740 -17.585 1.00 91.38 105 TYR A C 1
ATOM 839 O O . TYR A 1 105 ? 20.842 2.337 -16.425 1.00 91.38 105 TYR A O 1
ATOM 847 N N . TRP A 1 106 ? 21.560 2.214 -18.547 1.00 90.12 106 TRP A N 1
ATOM 848 C CA . TRP A 1 106 ? 22.443 1.068 -18.331 1.00 90.12 106 TRP A CA 1
ATOM 849 C C . TRP A 1 106 ? 23.507 1.354 -17.268 1.00 90.12 106 TRP A C 1
ATOM 851 O O . TRP A 1 106 ? 23.697 0.554 -16.359 1.00 90.12 106 TRP A O 1
ATOM 861 N N . ARG A 1 107 ? 24.138 2.537 -17.305 1.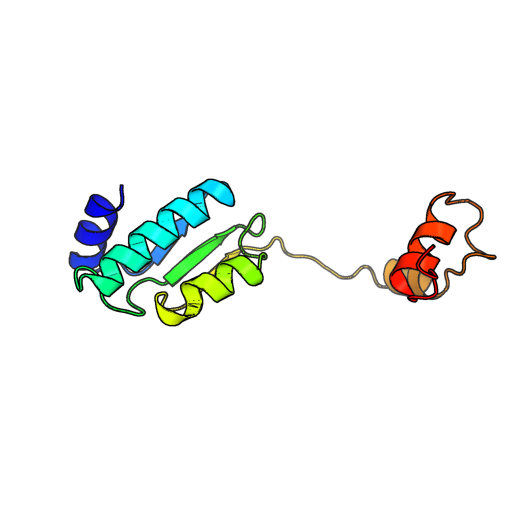00 89.19 107 ARG A N 1
ATOM 862 C CA . ARG A 1 107 ? 25.094 2.962 -16.265 1.00 89.19 107 ARG A CA 1
ATOM 863 C C . ARG A 1 107 ? 24.458 3.049 -14.878 1.00 89.19 107 ARG A C 1
ATOM 865 O O . ARG A 1 107 ? 25.080 2.636 -13.902 1.00 89.19 107 ARG A O 1
ATOM 872 N N . GLN A 1 108 ? 23.230 3.562 -14.791 1.00 88.94 108 GLN A N 1
ATOM 873 C CA . GLN A 1 108 ? 22.502 3.672 -13.527 1.00 88.94 108 GLN A CA 1
ATOM 874 C C . GLN A 1 108 ? 22.145 2.295 -12.950 1.00 88.94 108 GLN A C 1
ATOM 876 O O . GLN A 1 108 ? 22.310 2.076 -11.753 1.00 88.94 108 GLN A O 1
ATOM 881 N N . VAL A 1 109 ? 21.685 1.363 -13.789 1.00 86.00 109 VAL A N 1
ATOM 882 C CA . VAL A 1 109 ? 21.253 0.027 -13.348 1.00 86.00 109 VAL A CA 1
ATOM 883 C C . VAL A 1 109 ? 22.430 -0.913 -13.082 1.00 86.00 109 VAL A C 1
ATOM 885 O O . VAL A 1 109 ? 22.371 -1.699 -12.142 1.00 86.00 109 VAL A O 1
ATOM 888 N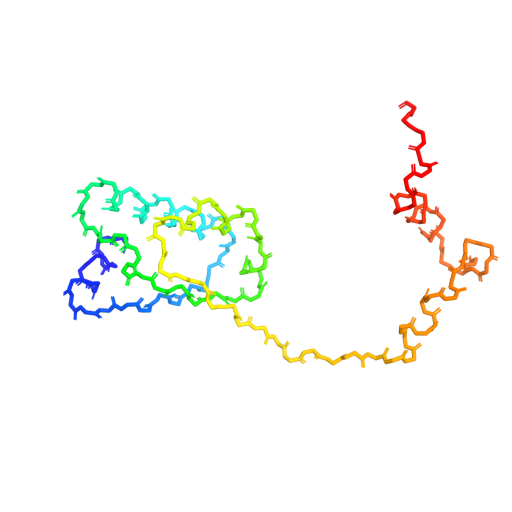 N . SER A 1 110 ? 23.512 -0.830 -13.860 1.00 81.50 110 SER A N 1
ATOM 889 C CA . SER A 1 110 ? 24.715 -1.653 -13.660 1.00 81.50 110 SER A CA 1
ATOM 890 C C . SER A 1 110 ? 25.629 -1.155 -12.534 1.00 81.50 110 SER A C 1
ATOM 892 O O . SER A 1 110 ? 26.616 -1.817 -12.226 1.00 81.50 110 SER A O 1
ATOM 894 N N . GLY A 1 111 ? 25.344 0.005 -11.931 1.00 68.31 111 GLY A N 1
ATOM 895 C CA . GLY A 1 111 ? 26.153 0.568 -10.844 1.00 68.31 111 GLY A CA 1
ATOM 896 C C . GLY A 1 111 ? 27.537 1.077 -11.268 1.00 68.31 111 GLY A C 1
ATOM 897 O O . GLY A 1 111 ? 28.355 1.393 -10.411 1.00 68.31 111 GLY A O 1
ATOM 898 N N . THR A 1 112 ? 27.815 1.199 -12.570 1.00 56.72 112 THR A N 1
ATOM 899 C CA . THR A 1 112 ? 29.104 1.670 -13.120 1.00 56.72 112 THR A CA 1
ATOM 900 C C . THR A 1 112 ? 29.176 3.194 -13.286 1.00 56.72 112 THR A C 1
ATOM 902 O O . THR A 1 112 ? 30.006 3.717 -14.029 1.00 56.72 112 THR A O 1
ATOM 905 N N . GLY A 1 113 ? 28.307 3.933 -12.594 1.00 52.03 113 GLY A N 1
ATOM 906 C CA . GLY A 1 113 ? 28.375 5.386 -12.474 1.00 52.03 113 GLY A CA 1
ATOM 907 C C . GLY A 1 113 ? 29.170 5.791 -11.238 1.00 52.03 113 GLY A C 1
ATOM 908 O O . GLY A 1 113 ? 28.615 5.875 -10.145 1.00 52.03 113 GLY A O 1
ATOM 909 N N . THR A 1 114 ? 30.464 6.051 -11.415 1.00 45.50 114 THR A N 1
ATOM 910 C CA . THR A 1 114 ? 31.314 6.745 -10.443 1.00 45.50 114 THR A CA 1
ATOM 911 C C . THR A 1 114 ? 30.620 8.029 -9.990 1.00 45.50 114 THR A C 1
ATOM 913 O O . THR A 1 114 ? 30.240 8.853 -10.823 1.00 45.50 114 THR A O 1
ATOM 916 N N . LYS A 1 115 ? 30.452 8.192 -8.673 1.00 39.41 115 LYS A N 1
ATOM 917 C CA . LYS A 1 115 ? 30.163 9.494 -8.065 1.00 39.41 115 LYS A CA 1
ATOM 918 C C . LYS A 1 115 ? 31.277 10.456 -8.488 1.00 39.41 115 LYS A C 1
ATOM 920 O O . LYS A 1 115 ? 32.430 10.214 -8.137 1.00 39.41 115 LYS A O 1
ATOM 925 N N . ALA A 1 116 ? 30.929 11.474 -9.267 1.00 36.94 116 ALA A N 1
ATOM 926 C CA . ALA A 1 116 ? 31.736 12.678 -9.421 1.00 36.94 116 ALA A CA 1
ATOM 927 C C . ALA A 1 116 ? 31.280 13.697 -8.374 1.00 36.94 116 ALA A C 1
ATOM 929 O O . ALA A 1 116 ? 30.053 13.738 -8.116 1.00 36.94 116 ALA A O 1
#

Secondary structure (DSSP, 8-state):
-HHHHHHHHHTT--EEE----HHHHHHHHHHHHHHHHTTSS-TT--EEEEEHHHHT-HHHHHHHTTTSSEEEEE-------HHHHHHHHT--TTT-TT-TTHHHHHHHHHT-----

Organism: Portunus trituberculatus (NCBI:txid210409)

Radius of gyration: 21.35 Å; chains: 1; bounding box: 52×26×54 Å

Foldseek 3Di:
DVVVVLVVLVVVDAEDEDPDDLVVVLVNLVVLVVCCVVVSHPAQSHEYEEEPNNLPPPVSCVVRVRRHVYYDYDDDDDDDPVVCVVVVVPDDCVRPVVDPCVVVVCCVVVVVDDDD

InterPro domains:
  IPR028082 Periplasmic binding protein-like I [SSF53822] (10-109)
  IPR050726 Metabotropic Glutamate Receptor [PTHR24060] (3-109)

Sequence (116 aa):
MVEQLIEKAAGGARGLALFLTLEDTRVLLRAVQRAVVTSRLLRHQLVLLAPSTWGNNKEMLQEFEGDLGGVLVLRDGQRDVRDFIAHYRLLTPEKNTRNPWFTQYWRQVSGTGTKA

pLDDT: mean 88.3, std 9.95, range [36.94, 95.44]